Protein AF-A0A151RV60-F1 (afdb_monomer_lite)

Organism: Cajanus cajan (NCBI:txid3821)

Secondary structure (DSSP, 8-state):
-HHHHHHHHHHHHHHTT-GGGHHHHHHHHHHHHHHSPPTTTSS-HHHHHHSSPPPPHHHHSPPPPHHHHS-HHHHHHHHHHHHHHHHHHHHHHHHHHHHHHHHGGG-------TT-

pLDDT: mean 87.68, std 9.91, range [45.62, 98.06]

InterPro domains:
  IPR012337 Ribonuclease H-like superfamily [SSF53098] (1-60)
  IPR036397 Ribonuclease H superfamily [G3DSA:3.30.420.10] (1-109)
  IPR052160 Gypsy Retrotransposon Integrase-like [PTHR47266] (1-104)

Radius of gyration: 34.75 Å; chains: 1; bounding box: 88×36×76 Å

Sequence (116 aa):
EVVNRSLSTMLRAVLKGNHRSWDEYLPHIKFAYNRVVHKTTNISPFEAVYGFKPLTPMELIPLPDVNHFIHKEGASRAEFVKNLHERVRSHMQQQNKRYAKTNNKSKRDMIFEEGD

Structure (mmCIF, N/CA/C/O backbone):
data_AF-A0A151RV60-F1
#
_entry.id   AF-A0A151RV60-F1
#
loop_
_atom_site.group_PDB
_atom_site.id
_atom_site.type_symbol
_atom_site.label_atom_id
_atom_site.label_alt_id
_atom_site.label_comp_id
_atom_site.label_asym_id
_atom_site.label_entity_id
_atom_site.label_seq_id
_atom_site.pdbx_PDB_ins_code
_atom_site.Cartn_x
_atom_site.Cartn_y
_atom_site.Cartn_z
_atom_site.occupancy
_atom_site.B_iso_or_equiv
_atom_site.auth_seq_id
_atom_site.auth_comp_id
_atom_site.auth_asym_id
_atom_site.auth_atom_id
_atom_site.pdbx_PDB_model_num
ATOM 1 N N . GLU A 1 1 ? 11.278 0.248 -29.124 1.00 61.47 1 GLU A N 1
ATOM 2 C CA . GLU A 1 1 ? 12.246 1.221 -28.559 1.00 61.47 1 GLU A CA 1
ATOM 3 C C . GLU A 1 1 ? 11.848 1.851 -27.203 1.00 61.47 1 GLU A C 1
ATOM 5 O O . GLU A 1 1 ? 12.726 2.296 -26.475 1.00 61.47 1 GLU A O 1
ATOM 10 N N . VAL A 1 2 ? 10.569 1.855 -26.790 1.00 76.31 2 VAL A N 1
ATOM 11 C CA . VAL A 1 2 ? 10.122 2.510 -25.531 1.00 76.31 2 VAL A CA 1
ATOM 12 C C . VAL A 1 2 ? 10.576 1.778 -24.256 1.00 76.31 2 VAL A C 1
ATOM 14 O O . VAL A 1 2 ? 11.032 2.416 -23.312 1.00 76.31 2 VAL A O 1
ATOM 17 N N . VAL A 1 3 ? 10.516 0.441 -24.243 1.00 82.69 3 VAL A N 1
ATOM 18 C CA . VAL A 1 3 ? 10.864 -0.394 -23.075 1.00 82.69 3 VAL A CA 1
ATOM 19 C C . VAL A 1 3 ? 12.320 -0.206 -22.647 1.00 82.69 3 VAL A C 1
ATOM 21 O O . VAL A 1 3 ? 12.591 0.105 -21.489 1.00 82.69 3 VAL A O 1
ATOM 24 N N . ASN A 1 4 ? 13.256 -0.311 -23.595 1.00 87.31 4 ASN A N 1
ATOM 25 C CA . ASN A 1 4 ? 14.684 -0.140 -23.318 1.00 87.31 4 ASN A CA 1
ATOM 26 C C . ASN A 1 4 ? 14.981 1.258 -22.776 1.00 87.31 4 ASN A C 1
ATOM 28 O O . ASN A 1 4 ? 15.742 1.392 -21.824 1.00 87.31 4 ASN A O 1
ATOM 32 N N . ARG A 1 5 ? 14.321 2.296 -23.308 1.00 91.25 5 ARG A N 1
ATOM 33 C CA . ARG A 1 5 ? 14.463 3.664 -22.798 1.00 91.25 5 ARG A CA 1
ATOM 34 C C . ARG A 1 5 ? 14.011 3.773 -21.340 1.00 91.25 5 ARG A C 1
ATOM 36 O O . ARG A 1 5 ? 14.732 4.357 -20.534 1.00 91.25 5 ARG A O 1
ATOM 43 N N . SER A 1 6 ? 12.861 3.194 -20.992 1.00 90.88 6 SER A N 1
ATOM 44 C CA . SER A 1 6 ? 12.363 3.160 -19.611 1.00 90.88 6 SER A CA 1
ATOM 45 C C . SER A 1 6 ? 13.323 2.420 -18.679 1.00 90.88 6 SER A C 1
ATOM 47 O O . SER A 1 6 ? 13.692 2.964 -17.638 1.00 90.88 6 SER A O 1
ATOM 49 N N . LEU A 1 7 ? 13.777 1.225 -19.069 1.00 90.69 7 LEU A N 1
ATOM 50 C CA . LEU A 1 7 ? 14.722 0.419 -18.290 1.00 90.69 7 LEU A CA 1
ATOM 51 C C . LEU A 1 7 ? 16.049 1.151 -18.073 1.00 90.69 7 LEU A C 1
ATOM 53 O O . LEU A 1 7 ? 16.528 1.218 -16.944 1.00 90.69 7 LEU A O 1
ATOM 57 N N . SER A 1 8 ? 16.610 1.776 -19.111 1.00 90.44 8 SER A N 1
ATOM 58 C CA . SER A 1 8 ? 17.836 2.567 -18.975 1.00 90.44 8 SER A CA 1
ATOM 59 C C . SER A 1 8 ? 17.654 3.774 -18.054 1.00 90.44 8 SER A C 1
ATOM 61 O O . SER A 1 8 ? 18.574 4.127 -17.321 1.00 90.44 8 SER A O 1
ATOM 63 N N . THR A 1 9 ? 16.486 4.420 -18.070 1.00 92.81 9 THR A N 1
ATOM 64 C CA . THR A 1 9 ? 16.192 5.539 -17.165 1.00 92.81 9 THR A CA 1
ATOM 65 C C . THR A 1 9 ? 16.086 5.078 -15.713 1.00 92.81 9 THR A C 1
ATOM 67 O O . THR A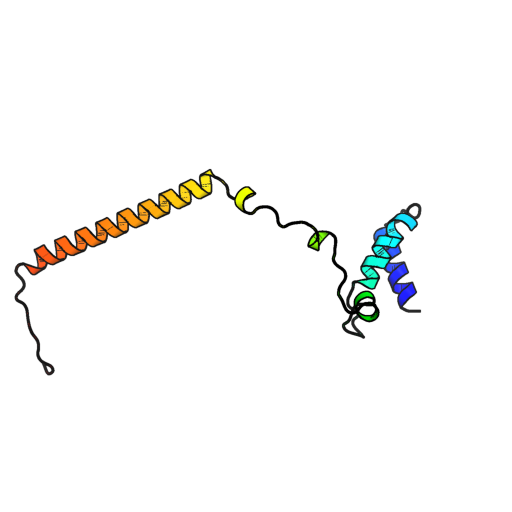 1 9 ? 16.682 5.712 -14.847 1.00 92.81 9 THR A O 1
ATOM 70 N N . MET A 1 10 ? 15.414 3.954 -15.446 1.00 93.62 10 MET A N 1
ATOM 71 C CA . MET A 1 10 ? 15.377 3.354 -14.107 1.00 93.62 10 MET A CA 1
ATOM 72 C C . MET A 1 10 ? 16.777 2.951 -13.630 1.00 93.62 10 MET A C 1
ATOM 74 O O . MET A 1 10 ? 17.152 3.268 -12.505 1.00 93.62 10 MET A O 1
ATOM 78 N N . LEU A 1 11 ? 17.580 2.335 -14.501 1.00 91.75 11 LEU A N 1
ATOM 79 C CA . LEU A 1 11 ? 18.951 1.937 -14.185 1.00 91.75 11 LEU A CA 1
ATOM 80 C C . LEU A 1 11 ? 19.829 3.139 -13.818 1.00 91.75 11 LEU A C 1
ATOM 82 O O . LEU A 1 11 ? 20.473 3.135 -12.773 1.00 91.75 11 LEU A O 1
ATOM 86 N N . ARG A 1 12 ? 19.798 4.212 -14.618 1.00 91.44 12 ARG A N 1
ATOM 87 C CA . ARG A 1 12 ? 20.523 5.456 -14.305 1.00 91.44 12 ARG A CA 1
ATOM 88 C C . ARG A 1 12 ? 20.087 6.068 -12.973 1.00 91.44 12 ARG A C 1
ATOM 90 O O . ARG A 1 12 ? 20.936 6.534 -12.217 1.00 91.44 12 ARG A O 1
ATOM 97 N N . ALA A 1 13 ? 18.785 6.055 -12.686 1.00 92.75 13 ALA A N 1
ATOM 98 C CA . ALA A 1 13 ? 18.239 6.614 -11.452 1.00 92.75 13 ALA A CA 1
ATOM 99 C C . ALA A 1 13 ? 18.709 5.851 -10.203 1.00 92.75 13 ALA A C 1
ATOM 101 O O . ALA A 1 13 ? 19.014 6.471 -9.185 1.00 92.75 13 ALA A O 1
ATOM 102 N N . VAL A 1 14 ? 18.791 4.520 -10.286 1.00 91.69 14 VAL A N 1
ATOM 103 C CA . VAL A 1 14 ? 19.197 3.670 -9.158 1.00 91.69 14 VAL A CA 1
ATOM 104 C C . VAL A 1 14 ? 20.709 3.709 -8.935 1.00 91.69 14 VAL A C 1
ATOM 106 O O . VAL A 1 14 ? 21.150 3.781 -7.791 1.00 91.69 14 VAL A O 1
ATOM 109 N N . LEU A 1 15 ? 21.507 3.736 -10.006 1.00 90.69 15 LEU A N 1
ATOM 110 C CA . LEU A 1 15 ? 22.967 3.683 -9.888 1.00 90.69 15 LEU A CA 1
ATOM 111 C C . LEU A 1 15 ? 23.596 4.965 -9.337 1.00 90.69 15 LEU A C 1
ATOM 113 O O . LEU A 1 15 ? 24.686 4.900 -8.775 1.00 90.69 15 LEU A O 1
ATOM 117 N N . LYS A 1 16 ? 22.953 6.131 -9.504 1.00 86.81 16 LYS A N 1
ATOM 118 C CA . LYS A 1 16 ? 23.446 7.438 -9.012 1.00 86.81 16 LYS A CA 1
ATOM 119 C C . LYS A 1 16 ? 24.941 7.698 -9.306 1.00 86.81 16 LYS A C 1
ATOM 121 O O . LYS A 1 16 ? 25.638 8.316 -8.510 1.00 86.81 16 LYS A O 1
ATOM 126 N N . GLY A 1 17 ? 25.445 7.211 -10.443 1.00 80.31 17 GLY A N 1
ATOM 127 C CA . GLY A 1 17 ? 26.848 7.350 -10.859 1.00 80.31 17 GLY A CA 1
ATOM 128 C C . GLY A 1 17 ? 27.778 6.186 -10.483 1.00 80.31 17 GLY A C 1
ATOM 129 O O . GLY A 1 17 ? 28.868 6.090 -11.048 1.00 80.31 17 GLY A O 1
ATOM 130 N N . ASN A 1 18 ? 27.362 5.256 -9.617 1.00 83.06 18 ASN A N 1
ATOM 131 C CA . ASN A 1 18 ? 28.102 4.023 -9.352 1.00 83.06 18 ASN A CA 1
ATOM 132 C C . ASN A 1 18 ? 27.703 2.926 -10.348 1.00 83.06 18 ASN A C 1
ATOM 134 O O . ASN A 1 18 ? 26.727 2.209 -10.160 1.00 83.06 18 ASN A O 1
ATOM 138 N N . HIS A 1 19 ? 28.488 2.784 -11.411 1.00 82.88 19 HIS A N 1
ATOM 139 C CA . HIS A 1 19 ? 28.214 1.828 -12.483 1.00 82.88 19 HIS A CA 1
ATOM 140 C C . HIS A 1 19 ? 28.718 0.408 -12.189 1.00 82.88 19 HIS A C 1
ATOM 142 O O . HIS A 1 19 ? 28.528 -0.470 -13.021 1.00 82.88 19 HIS A O 1
ATOM 148 N N . ARG A 1 20 ? 29.379 0.162 -11.047 1.00 87.75 20 ARG A N 1
ATOM 149 C CA . ARG A 1 20 ? 30.005 -1.140 -10.752 1.00 87.75 20 ARG A CA 1
ATOM 150 C C . ARG A 1 20 ? 29.031 -2.208 -10.256 1.00 87.75 20 ARG A C 1
ATOM 152 O O . ARG A 1 20 ? 29.372 -3.374 -10.360 1.00 87.75 20 ARG A O 1
ATOM 159 N N . SER A 1 21 ? 27.858 -1.817 -9.762 1.00 87.94 21 SER A N 1
ATOM 160 C CA . SER A 1 21 ? 26.843 -2.718 -9.191 1.00 87.94 21 SER A CA 1
ATOM 161 C C . SER A 1 21 ? 25.546 -2.753 -10.007 1.00 87.94 21 SER A C 1
ATOM 163 O O . SER A 1 21 ? 24.460 -2.992 -9.485 1.00 87.94 21 SER A O 1
ATOM 165 N N . TRP A 1 22 ? 25.622 -2.459 -11.308 1.00 90.81 22 TRP A N 1
ATOM 166 C CA . TRP A 1 22 ? 24.447 -2.411 -12.188 1.00 90.81 22 TRP A CA 1
ATOM 167 C C . TRP A 1 22 ? 23.677 -3.737 -12.239 1.00 90.81 22 TRP A C 1
ATOM 169 O O . TRP A 1 22 ? 22.449 -3.734 -12.335 1.00 90.81 22 TRP A O 1
ATOM 179 N N . ASP A 1 23 ? 24.394 -4.848 -12.138 1.00 91.94 23 ASP A N 1
ATOM 180 C CA . ASP A 1 23 ? 23.895 -6.215 -12.109 1.00 91.94 23 ASP A CA 1
ATOM 181 C C . ASP A 1 23 ? 23.132 -6.529 -10.815 1.00 91.94 23 ASP A C 1
ATOM 183 O O . ASP A 1 23 ? 22.070 -7.149 -10.875 1.00 91.94 23 ASP A O 1
ATOM 187 N N . GLU A 1 24 ? 23.574 -6.006 -9.668 1.00 91.88 24 GLU A N 1
ATOM 188 C CA . GLU A 1 24 ? 22.864 -6.139 -8.384 1.00 91.88 24 GLU A CA 1
ATOM 189 C C . GLU A 1 24 ? 21.472 -5.476 -8.424 1.00 91.88 24 GLU A C 1
ATOM 191 O O . GLU A 1 24 ? 20.504 -5.947 -7.816 1.00 91.88 24 GLU A O 1
ATOM 196 N N . TYR A 1 25 ? 21.331 -4.389 -9.187 1.00 91.50 25 TYR A N 1
ATOM 197 C CA . TYR A 1 25 ? 20.070 -3.653 -9.312 1.00 91.50 25 TYR A CA 1
ATOM 198 C C . TYR A 1 25 ? 19.160 -4.157 -10.438 1.00 91.50 25 TYR A C 1
ATOM 200 O O . TYR A 1 25 ? 17.970 -3.822 -10.450 1.00 91.50 25 TYR A O 1
ATOM 208 N N . LEU A 1 26 ? 19.656 -4.991 -11.358 1.00 91.81 26 LEU A N 1
ATOM 209 C CA . LEU A 1 26 ? 18.851 -5.522 -12.462 1.00 91.81 26 LEU A CA 1
ATOM 210 C C . LEU A 1 26 ? 17.575 -6.253 -12.004 1.00 91.81 26 LEU A C 1
ATOM 212 O O . LEU A 1 26 ? 16.511 -5.956 -12.560 1.00 91.81 26 LEU A O 1
ATOM 216 N N . PRO A 1 27 ? 17.611 -7.169 -11.011 1.00 93.19 27 PRO A N 1
ATOM 217 C CA . PRO A 1 27 ? 16.404 -7.846 -10.538 1.00 93.19 27 PRO A CA 1
ATOM 218 C C . PRO A 1 27 ? 15.356 -6.864 -10.006 1.00 93.19 27 PRO A C 1
ATOM 220 O O . PRO A 1 27 ? 14.170 -6.998 -10.308 1.00 93.19 27 PRO A O 1
ATOM 223 N N . HIS A 1 28 ? 15.804 -5.833 -9.285 1.00 91.56 28 HIS A N 1
ATOM 224 C CA . HIS A 1 28 ? 14.954 -4.791 -8.713 1.00 91.56 28 HIS A CA 1
ATOM 225 C C . HIS A 1 28 ? 14.256 -3.973 -9.804 1.00 91.56 28 HIS A C 1
ATOM 227 O O . HIS A 1 28 ? 13.045 -3.759 -9.749 1.00 91.56 28 HIS A O 1
ATOM 233 N N . ILE A 1 29 ? 15.000 -3.567 -10.835 1.00 93.81 29 ILE A N 1
ATOM 234 C CA . ILE A 1 29 ? 14.465 -2.800 -11.966 1.00 93.81 29 ILE A CA 1
ATOM 235 C C . ILE A 1 29 ? 13.494 -3.650 -12.786 1.00 93.81 29 ILE A C 1
ATOM 237 O O . ILE A 1 29 ? 12.414 -3.176 -13.137 1.00 93.81 29 ILE A O 1
ATOM 241 N N . LYS A 1 30 ? 13.840 -4.914 -13.060 1.00 92.94 30 LYS A N 1
ATOM 242 C CA . LYS A 1 30 ? 12.957 -5.857 -13.760 1.00 92.94 30 LYS A CA 1
ATOM 243 C C . LYS A 1 30 ? 11.641 -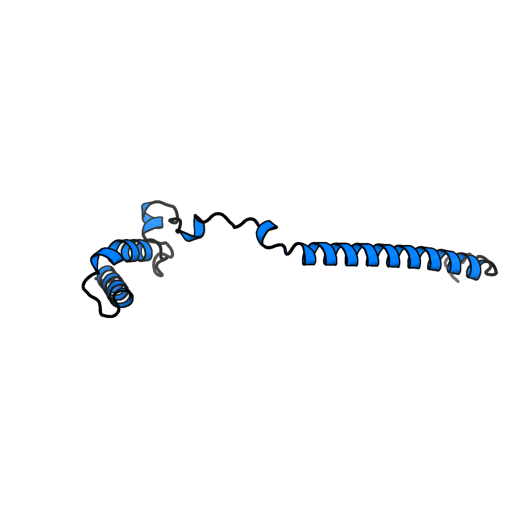6.034 -13.005 1.00 92.94 30 LYS A C 1
ATOM 245 O O . LYS A 1 30 ? 10.577 -5.979 -13.618 1.00 92.94 30 LYS A O 1
ATOM 250 N N . PHE A 1 31 ? 11.709 -6.228 -11.689 1.00 93.50 31 PHE A N 1
ATOM 251 C CA . PHE A 1 31 ? 10.524 -6.363 -10.848 1.00 93.50 31 PHE A CA 1
ATOM 252 C C . PHE A 1 31 ? 9.671 -5.090 -10.865 1.00 93.50 31 PHE A C 1
ATOM 254 O O . PHE A 1 31 ? 8.474 -5.163 -11.136 1.00 93.50 31 PHE A O 1
ATOM 261 N N . ALA A 1 32 ? 10.287 -3.924 -10.649 1.00 93.50 32 ALA A N 1
ATOM 262 C CA . ALA A 1 32 ? 9.592 -2.640 -10.665 1.00 93.50 32 ALA A CA 1
ATOM 2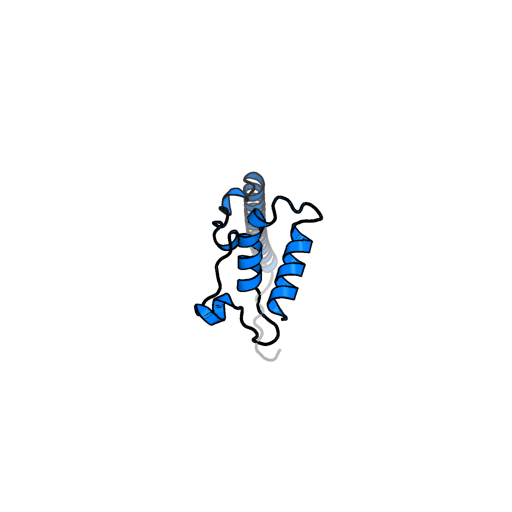63 C C . ALA A 1 32 ? 8.893 -2.390 -12.009 1.00 93.50 32 ALA A C 1
ATOM 265 O O . ALA A 1 32 ? 7.709 -2.061 -12.033 1.00 93.50 32 ALA A O 1
ATOM 266 N N . TYR A 1 33 ? 9.592 -2.615 -13.125 1.00 94.12 33 TYR A N 1
ATOM 267 C CA . TYR A 1 33 ? 9.022 -2.452 -14.458 1.00 94.12 33 TYR A CA 1
ATOM 268 C C . TYR A 1 33 ? 7.839 -3.393 -14.703 1.00 94.12 33 TYR A C 1
ATOM 270 O O . TYR A 1 33 ? 6.778 -2.952 -15.131 1.00 94.12 33 TYR A O 1
ATOM 278 N N . ASN A 1 34 ? 7.995 -4.680 -14.385 1.00 94.38 34 ASN A N 1
ATOM 279 C CA . ASN A 1 34 ? 6.952 -5.671 -14.631 1.00 94.38 34 ASN A CA 1
ATOM 280 C C . ASN A 1 34 ? 5.718 -5.480 -13.735 1.00 94.38 34 ASN A C 1
ATOM 282 O O . ASN A 1 34 ? 4.631 -5.899 -14.120 1.00 94.38 34 ASN A O 1
ATOM 286 N N . ARG A 1 35 ? 5.862 -4.852 -12.562 1.00 93.75 35 ARG A N 1
ATOM 287 C CA . ARG A 1 35 ? 4.758 -4.623 -11.618 1.00 93.75 35 ARG A CA 1
ATOM 288 C C . ARG A 1 35 ? 3.956 -3.349 -11.895 1.00 93.75 35 ARG A C 1
ATOM 290 O O . ARG A 1 35 ? 2.782 -3.286 -11.536 1.00 93.75 35 ARG A O 1
ATOM 297 N N . VAL A 1 36 ? 4.563 -2.312 -12.466 1.00 93.12 36 VAL A N 1
ATOM 298 C CA . VAL A 1 36 ? 3.895 -1.012 -12.637 1.00 93.12 36 VAL A CA 1
ATOM 299 C C . VAL A 1 36 ? 2.818 -1.085 -13.721 1.00 93.12 36 VAL A C 1
ATOM 301 O O . VAL A 1 36 ? 3.030 -1.619 -14.806 1.00 93.12 36 VAL A O 1
ATOM 304 N N . VAL A 1 37 ? 1.652 -0.505 -13.432 1.00 94.00 37 VAL A N 1
ATOM 305 C CA . VAL A 1 37 ? 0.558 -0.366 -14.398 1.00 94.00 37 VAL A CA 1
ATOM 306 C C . VAL A 1 37 ? 0.960 0.617 -15.496 1.00 94.00 37 VAL A C 1
ATOM 308 O O . VAL A 1 37 ? 1.331 1.761 -15.224 1.00 94.00 37 VAL A O 1
ATOM 311 N N . HIS A 1 38 ? 0.881 0.183 -16.751 1.00 93.44 38 HIS A N 1
ATOM 312 C CA . HIS A 1 38 ? 1.189 1.036 -17.894 1.00 93.44 38 HIS A CA 1
ATOM 313 C C . HIS A 1 38 ? -0.039 1.838 -18.330 1.00 93.44 38 HIS A C 1
ATOM 315 O O . HIS A 1 38 ? -1.134 1.298 -18.442 1.00 93.44 38 HIS A O 1
ATOM 321 N N . LYS A 1 39 ? 0.152 3.124 -18.655 1.00 91.44 39 LYS A N 1
ATOM 322 C CA . LYS A 1 39 ? -0.945 4.039 -19.032 1.00 91.44 39 LYS A CA 1
ATOM 323 C C . LYS A 1 39 ? -1.766 3.563 -20.235 1.00 91.44 39 LYS A C 1
ATOM 325 O O . LYS A 1 39 ? -2.963 3.796 -20.273 1.00 91.44 39 LYS A O 1
ATOM 330 N N . THR A 1 40 ? -1.126 2.921 -21.212 1.00 91.00 40 THR A N 1
ATOM 331 C CA . THR A 1 40 ? -1.781 2.488 -22.457 1.00 91.00 40 THR A CA 1
ATOM 332 C C . THR A 1 40 ? -2.710 1.297 -22.249 1.00 91.00 40 THR A C 1
ATOM 334 O O . THR A 1 40 ? -3.783 1.251 -22.835 1.00 91.00 40 THR A O 1
ATOM 337 N N . THR A 1 41 ? -2.294 0.324 -21.438 1.00 91.69 41 THR A N 1
ATOM 338 C CA . THR A 1 41 ? -3.031 -0.932 -21.221 1.00 91.69 41 THR A CA 1
ATOM 339 C C . THR A 1 41 ? -3.860 -0.912 -19.944 1.00 91.69 41 THR A C 1
ATOM 341 O O . THR A 1 41 ? -4.701 -1.781 -19.762 1.00 91.69 41 THR A O 1
ATOM 344 N N . ASN A 1 42 ? -3.595 0.036 -19.040 1.00 94.94 42 ASN A N 1
ATOM 345 C CA . ASN A 1 42 ? -4.117 0.082 -17.673 1.00 94.94 42 ASN A CA 1
ATOM 346 C C . ASN A 1 42 ? -3.895 -1.222 -16.873 1.00 94.94 42 ASN A C 1
ATOM 348 O O . ASN A 1 42 ? -4.562 -1.474 -15.874 1.00 94.94 42 ASN A O 1
ATOM 352 N N . ILE A 1 43 ? -2.925 -2.037 -17.304 1.00 94.38 43 ILE A N 1
ATOM 353 C CA . ILE A 1 43 ? -2.547 -3.331 -16.722 1.00 94.38 43 ILE A CA 1
ATOM 354 C C . ILE A 1 43 ? -1.014 -3.389 -16.647 1.00 94.38 43 ILE A C 1
ATOM 356 O O . ILE A 1 43 ? -0.326 -2.813 -17.498 1.00 94.38 43 ILE A O 1
ATOM 360 N N . SER A 1 44 ? -0.465 -4.050 -15.624 1.00 95.56 44 SER A N 1
ATOM 361 C CA . SER A 1 44 ? 0.988 -4.258 -15.514 1.00 95.56 44 SER A CA 1
ATOM 362 C C . SER A 1 44 ? 1.484 -5.375 -16.447 1.00 95.56 44 SER A C 1
ATOM 364 O O . SER A 1 44 ? 0.746 -6.332 -16.682 1.00 95.56 44 SER A O 1
ATOM 366 N N . PRO A 1 45 ? 2.725 -5.323 -16.970 1.00 95.19 45 PRO A N 1
ATOM 367 C CA . PRO A 1 45 ? 3.259 -6.406 -17.801 1.00 95.19 45 PRO A CA 1
ATOM 368 C C . PRO A 1 45 ? 3.203 -7.788 -17.134 1.00 95.19 45 PRO A C 1
ATOM 370 O O . PRO A 1 45 ? 2.924 -8.777 -17.802 1.00 95.19 45 PRO A O 1
ATOM 373 N N . PHE A 1 46 ? 3.435 -7.868 -15.820 1.00 96.50 46 PHE A N 1
ATOM 374 C CA . PHE A 1 46 ? 3.328 -9.118 -15.066 1.00 96.50 46 PHE A CA 1
ATOM 375 C C . PHE A 1 46 ? 1.889 -9.640 -15.052 1.00 96.50 46 PHE A C 1
ATOM 377 O O . PHE A 1 46 ? 1.648 -10.800 -15.366 1.00 96.50 46 PHE A O 1
ATOM 384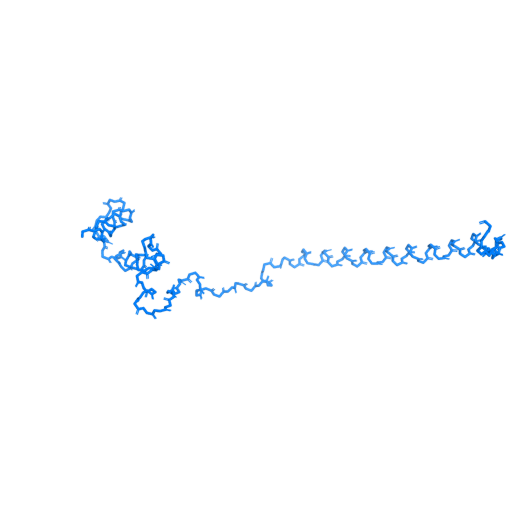 N N . GLU A 1 47 ? 0.929 -8.777 -14.727 1.00 96.56 47 GLU A N 1
ATOM 385 C CA . GLU A 1 47 ? -0.492 -9.132 -14.681 1.00 96.56 47 GLU A CA 1
ATOM 386 C C . GLU A 1 47 ? -1.026 -9.527 -16.060 1.00 96.56 47 GLU A C 1
ATOM 388 O O . GLU A 1 47 ? -1.805 -10.466 -16.163 1.00 96.56 47 GLU A O 1
ATOM 393 N N . ALA A 1 48 ? -0.547 -8.891 -17.129 1.00 95.88 48 ALA A N 1
ATOM 394 C CA . ALA A 1 48 ? -0.907 -9.263 -18.493 1.00 95.88 48 ALA A CA 1
ATOM 395 C C . ALA A 1 48 ? -0.442 -10.682 -18.874 1.00 95.88 48 ALA A C 1
ATOM 397 O O . ALA A 1 48 ? -1.103 -11.344 -19.668 1.00 95.88 48 ALA A O 1
ATOM 398 N N . VAL A 1 49 ? 0.686 -11.148 -18.325 1.00 96.81 49 VAL A N 1
ATOM 399 C CA . VAL A 1 49 ? 1.242 -12.482 -18.612 1.00 96.81 49 VAL A CA 1
ATOM 400 C C . VAL A 1 49 ? 0.660 -13.552 -17.689 1.00 96.81 49 VAL A C 1
ATOM 402 O O . VAL A 1 49 ? 0.363 -14.653 -18.143 1.00 96.81 49 VAL A O 1
ATOM 405 N N . TYR A 1 50 ? 0.511 -13.247 -16.400 1.00 96.62 50 TYR A N 1
ATOM 406 C CA . TYR A 1 50 ? 0.182 -14.242 -15.375 1.00 96.62 50 TYR A CA 1
ATOM 407 C C . TYR A 1 50 ? -1.249 -14.142 -14.836 1.00 96.62 50 TYR A C 1
ATOM 409 O O . TYR A 1 50 ? -1.692 -15.035 -14.123 1.00 96.62 50 TYR A O 1
ATOM 417 N N . GLY A 1 51 ? -1.982 -13.074 -15.154 1.00 96.31 51 GLY A N 1
ATOM 418 C CA . GLY A 1 51 ? -3.370 -12.877 -14.728 1.00 96.31 51 GLY A CA 1
ATOM 419 C C . GLY A 1 51 ? -3.552 -12.419 -13.277 1.00 96.31 51 GLY A C 1
ATOM 420 O O . GLY A 1 51 ? -4.684 -12.325 -12.813 1.00 96.31 51 GLY A O 1
ATOM 421 N N . PHE A 1 52 ? -2.474 -12.125 -12.543 1.00 94.00 52 PHE A N 1
ATOM 422 C CA . PHE A 1 52 ? -2.537 -11.605 -11.173 1.00 94.00 52 PHE A CA 1
ATOM 423 C C . PHE A 1 52 ? -1.427 -10.585 -10.900 1.00 94.00 52 PHE A C 1
ATOM 425 O O . PHE A 1 52 ? -0.421 -10.524 -11.609 1.00 94.00 52 PHE A O 1
ATOM 432 N N . LYS A 1 53 ? -1.597 -9.777 -9.849 1.00 92.06 53 LYS A N 1
ATOM 433 C CA . LYS A 1 53 ? -0.603 -8.779 -9.433 1.00 92.06 53 LYS A CA 1
ATOM 434 C C . LYS A 1 53 ? 0.487 -9.426 -8.575 1.00 92.06 53 LYS A C 1
ATOM 436 O O . LYS A 1 53 ? 0.154 -10.143 -7.632 1.00 92.06 53 LYS A O 1
ATOM 441 N N . PRO A 1 54 ? 1.777 -9.167 -8.847 1.00 90.56 54 PRO A N 1
ATOM 442 C CA . PRO A 1 54 ? 2.848 -9.733 -8.041 1.00 90.56 54 PRO A CA 1
ATOM 443 C C . PRO A 1 54 ? 2.862 -9.093 -6.646 1.00 90.56 54 PRO A C 1
ATOM 445 O O . PRO A 1 54 ? 2.835 -7.859 -6.524 1.00 90.56 54 PRO A O 1
ATOM 448 N N . LEU A 1 55 ? 2.947 -9.939 -5.614 1.00 90.81 55 LEU A N 1
ATOM 449 C CA . LEU A 1 55 ? 3.116 -9.508 -4.227 1.00 90.81 55 LEU A CA 1
ATOM 450 C C . LEU A 1 55 ? 4.485 -8.848 -4.038 1.00 90.81 55 LEU A C 1
ATOM 452 O O . LEU A 1 55 ? 5.502 -9.280 -4.584 1.00 90.81 55 LEU A O 1
ATOM 456 N N . THR A 1 56 ? 4.504 -7.785 -3.253 1.00 90.88 56 THR A N 1
ATOM 457 C CA . THR A 1 56 ? 5.706 -7.071 -2.828 1.00 90.88 56 THR A CA 1
ATOM 458 C C . THR A 1 56 ? 6.189 -7.590 -1.487 1.00 90.88 56 THR A C 1
ATOM 460 O O . THR A 1 56 ? 5.385 -8.082 -0.697 1.00 90.88 56 THR A O 1
ATOM 463 N N . PRO A 1 57 ? 7.479 -7.397 -1.160 1.00 86.94 57 PRO A N 1
ATOM 464 C CA . PRO A 1 57 ? 7.978 -7.681 0.180 1.00 86.94 57 PRO A CA 1
ATOM 465 C C . PRO A 1 57 ? 7.124 -7.035 1.277 1.00 86.94 57 PRO A C 1
ATOM 467 O O . PRO A 1 57 ? 6.856 -7.678 2.278 1.00 86.94 57 PRO A O 1
ATOM 470 N N . MET A 1 58 ? 6.624 -5.811 1.063 1.00 86.12 58 MET A N 1
ATOM 471 C CA . MET A 1 58 ? 5.763 -5.114 2.025 1.00 86.12 58 MET A CA 1
ATOM 472 C C . MET A 1 58 ? 4.425 -5.827 2.266 1.00 86.12 58 MET A C 1
ATOM 474 O O . MET A 1 58 ? 3.945 -5.842 3.392 1.00 86.12 58 MET A O 1
ATOM 478 N N . GLU A 1 59 ? 3.849 -6.449 1.236 1.00 88.69 59 GLU A N 1
ATOM 479 C CA . GLU A 1 59 ? 2.609 -7.236 1.337 1.00 88.69 59 GLU A CA 1
ATOM 480 C C . GLU A 1 59 ? 2.834 -8.610 1.992 1.00 88.69 59 GLU A C 1
ATOM 482 O O . GLU A 1 59 ? 1.882 -9.226 2.460 1.00 88.69 59 GLU A O 1
ATOM 487 N N . LEU A 1 60 ? 4.082 -9.089 2.036 1.00 88.44 60 LEU A N 1
ATOM 488 C CA . LEU A 1 60 ? 4.461 -10.347 2.687 1.00 88.44 60 LEU A CA 1
ATOM 489 C C . LEU A 1 60 ? 4.831 -10.170 4.166 1.00 88.44 60 LEU A C 1
ATOM 491 O O . LEU A 1 60 ? 4.934 -11.162 4.887 1.00 88.44 60 LEU A O 1
ATOM 495 N N . ILE A 1 61 ? 5.055 -8.933 4.625 1.00 87.62 61 ILE A N 1
ATOM 496 C CA . ILE A 1 61 ? 5.363 -8.662 6.031 1.00 87.62 61 ILE A CA 1
ATOM 497 C C . ILE A 1 61 ? 4.085 -8.894 6.851 1.00 87.62 61 ILE A C 1
ATOM 499 O O . ILE A 1 61 ? 3.068 -8.250 6.576 1.00 87.62 61 ILE A O 1
ATOM 503 N N . PRO A 1 62 ? 4.106 -9.783 7.863 1.00 82.88 62 PRO A N 1
ATOM 504 C CA . PRO A 1 62 ? 2.959 -9.963 8.739 1.00 82.88 62 PRO A CA 1
ATOM 505 C C . PRO A 1 62 ? 2.650 -8.643 9.444 1.00 82.88 62 PRO A C 1
ATOM 507 O O . PRO A 1 62 ? 3.561 -7.946 9.901 1.00 82.88 62 PRO A O 1
ATOM 510 N N . LEU A 1 63 ? 1.362 -8.304 9.541 1.00 80.38 63 LEU A N 1
ATOM 511 C CA . LEU A 1 63 ? 0.947 -7.145 10.320 1.00 80.38 63 LEU A CA 1
ATOM 512 C C . LEU A 1 63 ? 1.472 -7.308 11.750 1.00 80.38 63 LEU A C 1
ATOM 514 O O . LEU A 1 63 ? 1.328 -8.387 12.333 1.00 80.38 63 LEU A O 1
ATOM 518 N N . PRO A 1 64 ? 2.108 -6.271 12.309 1.00 78.62 64 PRO A N 1
ATOM 519 C CA . PRO A 1 64 ? 2.653 -6.378 13.644 1.00 78.62 64 PRO A CA 1
ATOM 520 C C . PRO A 1 64 ? 1.496 -6.519 14.641 1.00 78.62 64 PRO A C 1
ATOM 522 O O . PRO A 1 64 ? 0.432 -5.923 14.453 1.00 78.62 64 PRO A O 1
ATOM 525 N N . ASP A 1 65 ? 1.689 -7.338 15.679 1.00 81.94 65 ASP A N 1
ATOM 526 C CA . ASP A 1 65 ? 0.660 -7.572 16.693 1.00 81.94 65 ASP A CA 1
ATOM 527 C C . ASP A 1 65 ? 0.232 -6.232 17.297 1.00 81.94 65 ASP A C 1
ATOM 529 O O . ASP A 1 65 ? 1.029 -5.517 17.909 1.00 81.94 65 ASP A O 1
ATOM 533 N N . VAL A 1 66 ? -1.040 -5.886 17.105 1.00 77.81 66 VAL A N 1
ATOM 534 C CA . VAL A 1 66 ? -1.614 -4.612 17.544 1.00 77.81 66 VAL A CA 1
ATOM 535 C C . VAL A 1 66 ? -1.448 -4.440 19.055 1.00 77.81 66 VAL A C 1
ATOM 537 O O . VAL A 1 66 ? -1.240 -3.322 19.524 1.00 77.81 66 VAL A O 1
ATOM 540 N N . ASN A 1 67 ? -1.442 -5.546 19.810 1.00 75.50 67 ASN A N 1
ATOM 541 C CA . AS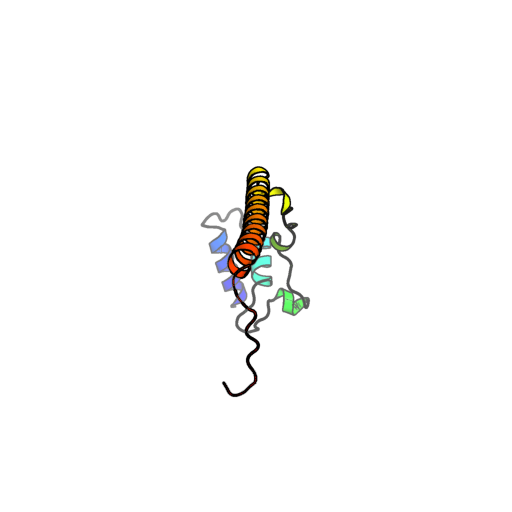N A 1 67 ? -1.229 -5.540 21.256 1.00 75.50 67 ASN A CA 1
ATOM 542 C C . ASN A 1 67 ? 0.171 -5.056 21.653 1.00 75.50 67 ASN A C 1
ATOM 544 O O . ASN A 1 67 ? 0.341 -4.535 22.753 1.00 75.50 67 ASN A O 1
ATOM 548 N N . HIS A 1 68 ? 1.164 -5.175 20.766 1.00 72.88 68 HIS A N 1
ATOM 549 C CA . HIS A 1 68 ? 2.518 -4.682 21.009 1.00 72.88 68 HIS A CA 1
ATOM 550 C C . HIS A 1 68 ? 2.588 -3.147 21.017 1.00 72.88 68 HIS A C 1
ATOM 552 O O . HIS A 1 68 ? 3.425 -2.572 21.708 1.00 72.88 68 HIS A O 1
ATOM 558 N N . PHE A 1 69 ? 1.692 -2.470 20.291 1.00 76.25 69 PHE A N 1
ATOM 559 C CA . PHE A 1 69 ? 1.643 -1.002 20.239 1.00 76.25 69 PHE A CA 1
ATOM 560 C C . PHE A 1 69 ? 0.727 -0.384 21.295 1.00 76.25 69 PHE A C 1
ATOM 562 O O . PHE A 1 69 ? 0.736 0.834 21.479 1.00 76.25 69 PHE A O 1
ATOM 569 N N . ILE A 1 70 ? -0.069 -1.192 22.002 1.00 81.69 70 ILE A N 1
ATOM 570 C CA . ILE A 1 70 ? -0.912 -0.688 23.084 1.00 81.69 70 ILE A CA 1
ATOM 571 C C . ILE A 1 70 ? -0.027 -0.409 24.300 1.00 81.69 70 ILE A C 1
ATOM 573 O O . ILE A 1 70 ? 0.466 -1.316 24.972 1.00 81.69 70 ILE A O 1
ATOM 577 N N . HIS A 1 71 ? 0.139 0.873 24.628 1.00 85.94 71 HIS A N 1
ATOM 578 C CA . HIS A 1 71 ? 0.818 1.269 25.855 1.00 85.94 71 HIS A CA 1
ATOM 579 C C . HIS A 1 71 ? -0.008 0.817 27.067 1.00 85.94 71 HIS A C 1
ATOM 581 O O . HIS A 1 71 ? -1.102 1.338 27.302 1.00 85.94 71 HIS A O 1
ATOM 587 N N . LYS A 1 72 ? 0.515 -0.131 27.856 1.00 85.62 72 LYS A N 1
ATOM 588 C CA . LYS A 1 72 ? -0.206 -0.746 28.989 1.00 85.62 72 LYS A CA 1
ATOM 589 C C . LYS A 1 72 ? -0.782 0.288 29.959 1.00 85.62 72 LYS A C 1
ATOM 591 O O . LYS A 1 72 ? -1.938 0.185 30.361 1.00 85.62 72 LYS A O 1
ATOM 596 N N . GLU A 1 73 ? -0.008 1.320 30.290 1.00 88.69 73 GLU A N 1
ATOM 597 C CA . GLU A 1 73 ? -0.473 2.391 31.179 1.00 88.69 73 GLU A CA 1
ATOM 598 C C . GLU A 1 73 ? -1.562 3.255 30.526 1.00 88.69 73 GLU A C 1
ATOM 600 O O . GLU A 1 73 ? -2.497 3.688 31.194 1.00 88.69 73 GLU A O 1
ATOM 605 N N . GLY A 1 74 ? -1.477 3.474 29.209 1.00 89.50 74 GLY A N 1
ATOM 606 C CA . GLY A 1 74 ? -2.480 4.239 28.468 1.00 89.50 74 GLY A CA 1
ATOM 607 C C . GLY A 1 74 ? -3.822 3.513 28.442 1.00 89.50 74 GLY A C 1
ATOM 608 O O . GLY A 1 74 ? -4.855 4.115 28.730 1.00 89.50 74 GLY A O 1
ATOM 609 N N . ALA A 1 75 ? -3.793 2.202 28.187 1.00 90.94 75 ALA A N 1
ATOM 610 C CA . ALA A 1 75 ? -4.974 1.347 28.245 1.00 90.94 75 ALA A CA 1
ATOM 611 C C . ALA A 1 75 ? -5.593 1.330 29.651 1.00 90.94 75 ALA A C 1
ATOM 613 O O . ALA A 1 75 ? -6.790 1.567 29.796 1.00 90.94 75 ALA A O 1
ATOM 614 N N . SER A 1 76 ? -4.768 1.151 30.687 1.00 92.69 76 SER A N 1
ATOM 615 C CA . SER A 1 76 ? -5.221 1.156 32.082 1.00 92.69 76 SER A CA 1
ATOM 616 C C . SER A 1 76 ? -5.862 2.490 32.491 1.00 92.69 76 SER A C 1
ATOM 618 O O . SER A 1 76 ? -6.931 2.508 33.103 1.00 92.69 76 SER A O 1
ATOM 620 N N . ARG A 1 77 ? -5.268 3.628 32.105 1.00 94.88 77 ARG A N 1
ATOM 621 C CA . ARG A 1 77 ? -5.850 4.956 32.364 1.00 94.88 77 ARG A CA 1
ATOM 622 C C . ARG A 1 77 ? -7.163 5.166 31.615 1.00 94.88 77 ARG A C 1
ATOM 624 O O . ARG A 1 77 ? -8.104 5.699 32.199 1.00 94.88 77 ARG A O 1
ATOM 631 N N . ALA A 1 78 ? -7.247 4.750 30.351 1.00 95.62 78 ALA A N 1
ATOM 632 C CA . ALA A 1 78 ? -8.480 4.850 29.571 1.00 95.62 78 ALA A CA 1
ATOM 633 C C . ALA A 1 78 ? -9.616 4.036 30.211 1.00 95.62 78 ALA A C 1
ATOM 635 O O . ALA A 1 78 ? -10.740 4.527 30.340 1.00 95.62 78 ALA A O 1
ATOM 636 N N . GLU A 1 79 ? -9.311 2.827 30.682 1.00 96.25 79 GLU A N 1
ATOM 637 C CA . GLU A 1 79 ? -10.255 1.976 31.402 1.00 96.25 79 GLU A CA 1
ATOM 638 C C . GLU A 1 79 ? -10.689 2.599 32.737 1.00 96.25 79 GLU A C 1
ATOM 640 O O . GLU A 1 79 ? -11.882 2.656 33.041 1.00 96.25 79 GLU A O 1
ATOM 645 N N . PHE A 1 80 ? -9.748 3.156 33.504 1.00 97.00 80 PHE A N 1
ATOM 646 C CA . PHE A 1 80 ? -10.058 3.875 34.738 1.00 97.00 80 PHE A CA 1
ATOM 647 C C . PHE A 1 80 ? -11.012 5.054 34.498 1.00 97.00 80 PHE A C 1
ATOM 649 O O . PHE A 1 80 ? -12.020 5.188 35.195 1.00 97.00 80 PHE A O 1
ATOM 656 N N . VAL A 1 81 ? -10.726 5.889 33.494 1.00 97.62 81 VAL A N 1
ATOM 657 C CA . VAL A 1 81 ? -11.566 7.041 33.136 1.00 97.62 81 VAL A CA 1
ATOM 658 C C . VAL A 1 81 ? -12.963 6.581 32.720 1.00 97.62 81 VAL A C 1
ATOM 660 O O . VAL A 1 81 ? -13.954 7.136 33.195 1.00 97.62 81 VAL A O 1
ATOM 663 N N . LYS A 1 82 ? -13.069 5.521 31.910 1.00 97.94 82 LYS A N 1
ATOM 664 C CA . LYS A 1 82 ? -14.358 4.928 31.526 1.00 97.94 82 LYS A CA 1
ATOM 665 C C . LYS A 1 82 ? -15.175 4.501 32.752 1.00 97.94 82 LYS A C 1
ATOM 667 O O . LYS A 1 82 ? -16.326 4.916 32.895 1.00 97.94 82 LYS A O 1
ATOM 672 N N . ASN A 1 83 ? -14.562 3.759 33.674 1.00 97.75 83 ASN A N 1
ATOM 673 C CA . ASN A 1 83 ? -15.211 3.310 34.909 1.00 97.75 83 ASN A CA 1
ATOM 674 C C . ASN A 1 83 ? -15.635 4.487 35.804 1.00 97.75 83 ASN A C 1
ATOM 676 O O . ASN A 1 83 ? -16.707 4.466 36.416 1.00 97.75 83 ASN A O 1
ATOM 680 N N . LEU A 1 84 ? -14.822 5.545 35.869 1.00 98.06 84 LEU A N 1
ATOM 681 C CA . LEU A 1 84 ? -15.165 6.767 36.593 1.00 98.06 84 LEU A CA 1
ATOM 682 C C . LEU A 1 84 ? -16.410 7.439 35.994 1.00 98.06 84 LEU A C 1
ATOM 684 O O . LEU A 1 84 ? -17.335 7.779 36.735 1.00 98.06 84 LEU A O 1
ATOM 688 N N . HIS A 1 85 ? -16.478 7.576 34.667 1.00 98.06 85 HIS A N 1
ATOM 689 C CA . HIS A 1 85 ? -17.646 8.142 33.988 1.00 98.06 85 HIS A CA 1
ATOM 690 C C . HIS A 1 85 ? -18.920 7.325 34.228 1.00 98.06 85 HIS A C 1
ATOM 692 O O . HIS A 1 85 ? -19.981 7.904 34.473 1.00 98.06 85 HIS A O 1
ATOM 698 N N . GLU A 1 86 ? -18.835 5.995 34.209 1.00 98.06 86 GLU A N 1
ATOM 699 C CA . GLU A 1 86 ? -19.976 5.116 34.492 1.00 98.06 86 GLU A CA 1
ATOM 700 C C . GLU A 1 86 ? -20.495 5.285 35.927 1.00 98.06 86 GLU A C 1
ATOM 702 O O . GLU A 1 86 ? -21.711 5.376 36.151 1.00 98.06 86 GLU A O 1
ATOM 707 N N . ARG A 1 87 ? -19.587 5.418 36.902 1.00 97.75 87 ARG A N 1
ATOM 708 C CA . ARG A 1 87 ? -19.943 5.697 38.302 1.00 97.75 87 ARG A CA 1
ATOM 709 C C 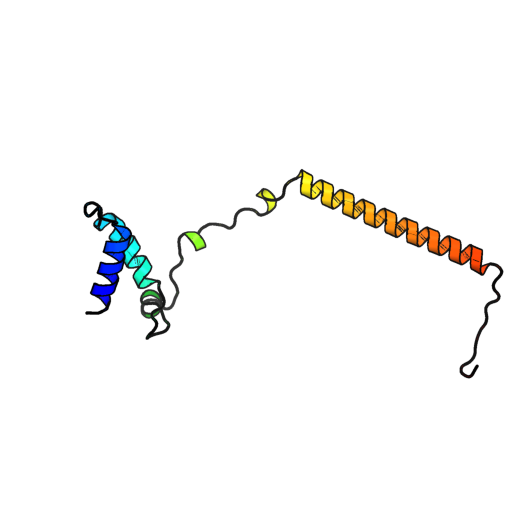. ARG A 1 87 ? -20.621 7.054 38.455 1.00 97.75 87 ARG A C 1
ATOM 711 O O . ARG A 1 87 ? -21.669 7.135 39.098 1.00 97.75 87 ARG A O 1
ATOM 718 N N . VAL A 1 88 ? -20.065 8.100 37.843 1.00 97.88 88 VAL A N 1
ATOM 719 C CA . VAL A 1 88 ? -20.645 9.454 37.870 1.00 97.88 88 VAL A CA 1
ATOM 720 C C . VAL A 1 88 ? -22.041 9.450 37.247 1.00 97.88 88 VAL A C 1
ATOM 722 O O . VAL A 1 88 ? -22.987 9.952 37.858 1.00 97.88 88 VAL A O 1
ATOM 725 N N . ARG A 1 89 ? -22.206 8.816 36.079 1.00 97.44 89 ARG A N 1
ATOM 726 C CA . ARG A 1 89 ? -23.502 8.690 35.398 1.00 97.44 89 ARG A CA 1
ATOM 727 C C . ARG A 1 89 ? -24.532 7.986 36.284 1.00 97.44 89 ARG A C 1
ATOM 729 O O . ARG A 1 89 ? -25.653 8.474 36.422 1.00 97.44 89 ARG A O 1
ATOM 736 N N . SER A 1 90 ? -24.151 6.876 36.911 1.00 97.38 90 SER A N 1
ATOM 737 C CA . SER A 1 90 ? -25.036 6.113 37.799 1.00 97.38 90 SER A CA 1
ATOM 738 C C . SER A 1 90 ? -25.455 6.925 39.026 1.00 97.38 90 SER A C 1
ATOM 740 O O . SER A 1 90 ? -26.632 6.936 39.394 1.00 97.38 90 SER A O 1
ATOM 742 N N . HIS A 1 91 ? -24.516 7.654 39.634 1.00 96.75 91 HIS A N 1
ATOM 743 C CA . HIS A 1 91 ? -24.806 8.509 40.781 1.00 96.75 91 HIS A CA 1
ATOM 744 C C . HIS A 1 91 ? -25.762 9.647 40.409 1.00 96.75 91 HIS A C 1
ATOM 746 O O . HIS A 1 91 ? -26.761 9.859 41.094 1.00 96.75 91 HIS A O 1
ATOM 752 N N . MET A 1 92 ? -25.514 10.325 39.284 1.00 95.69 92 MET A N 1
ATOM 753 C CA . MET A 1 92 ? -26.369 11.409 38.795 1.00 95.69 92 MET A CA 1
ATOM 754 C C . MET A 1 92 ? -27.798 10.923 38.521 1.00 95.69 92 MET A C 1
ATOM 756 O O . MET A 1 92 ? -28.761 11.566 38.933 1.00 95.69 92 MET A O 1
ATOM 760 N N . GLN A 1 93 ? -27.958 9.749 37.902 1.00 96.31 93 GLN A N 1
ATOM 761 C CA . GLN A 1 93 ? -29.278 9.148 37.687 1.00 96.31 93 GLN A CA 1
ATOM 762 C C . GLN A 1 93 ? -30.003 8.839 39.003 1.00 96.31 93 GLN A C 1
ATOM 764 O O . GLN A 1 93 ? -31.203 9.096 39.120 1.00 96.31 93 GLN A O 1
ATOM 769 N N . GLN A 1 94 ? -29.303 8.294 40.002 1.00 95.81 94 GLN A N 1
ATOM 770 C CA . GLN A 1 94 ? -29.901 8.017 41.310 1.00 95.81 94 GLN A CA 1
ATOM 771 C C . GLN A 1 94 ? -30.316 9.300 42.033 1.00 95.81 94 GLN A C 1
ATOM 773 O O . GLN A 1 94 ? -31.422 9.350 42.575 1.00 95.81 94 GLN A O 1
ATOM 778 N N . GLN A 1 95 ? -29.474 10.336 42.014 1.00 92.44 95 GLN A N 1
ATOM 779 C CA . GLN A 1 95 ? -29.804 11.628 42.614 1.00 92.44 95 GLN A CA 1
ATOM 780 C C . GLN A 1 95 ? -30.998 12.276 41.916 1.00 92.44 95 GLN A C 1
ATOM 782 O O . GLN A 1 95 ? -31.960 12.634 42.589 1.00 92.44 95 GLN A O 1
ATOM 787 N N . ASN A 1 96 ? -31.020 12.318 40.581 1.00 92.69 96 ASN A N 1
ATOM 788 C CA . ASN A 1 96 ? -32.159 12.844 39.821 1.00 92.69 96 ASN A CA 1
ATOM 789 C C . ASN A 1 96 ? -33.470 12.130 40.181 1.00 92.69 96 ASN A C 1
ATOM 791 O O . ASN A 1 96 ? -34.489 12.783 40.394 1.00 92.69 96 ASN A O 1
ATOM 795 N N . LYS A 1 97 ? -33.449 10.797 40.335 1.00 92.50 97 LYS A N 1
ATOM 796 C CA . LYS A 1 97 ? -34.620 10.029 40.797 1.00 92.50 97 LYS A CA 1
ATOM 797 C C . LYS A 1 97 ? -35.041 10.404 42.219 1.00 92.50 97 LYS A C 1
ATOM 799 O O . LYS A 1 97 ? -36.237 10.470 42.495 1.00 92.50 97 LYS A O 1
ATOM 804 N N . ARG A 1 98 ? -34.091 10.626 43.134 1.00 89.75 98 ARG A N 1
ATOM 805 C CA . ARG A 1 98 ? -34.384 11.051 44.514 1.00 89.75 98 ARG A CA 1
ATOM 806 C C . ARG A 1 98 ? -35.004 12.444 44.542 1.00 89.75 98 ARG A C 1
ATOM 808 O O . ARG A 1 98 ? -36.060 12.595 45.147 1.00 89.75 98 ARG A O 1
ATOM 815 N N . TYR A 1 99 ? -34.408 13.404 43.836 1.00 87.19 99 TYR A N 1
ATOM 816 C CA . TYR A 1 99 ? -34.936 14.763 43.715 1.00 87.19 99 TYR A CA 1
ATOM 817 C C . TYR A 1 99 ? -36.323 14.787 43.072 1.00 87.19 99 TYR A C 1
ATOM 819 O O . TYR A 1 99 ? -37.212 15.450 43.592 1.00 87.19 99 TYR A O 1
ATOM 827 N N . ALA A 1 100 ? -36.558 14.015 42.005 1.00 85.38 100 ALA A N 1
ATOM 828 C CA . ALA A 1 100 ? -37.885 13.893 41.402 1.00 85.38 100 ALA A CA 1
ATOM 829 C C . ALA A 1 100 ? -38.917 13.364 42.410 1.00 85.38 100 ALA A C 1
ATOM 831 O O . ALA A 1 100 ? -40.003 13.922 42.530 1.00 85.38 100 ALA A O 1
ATOM 832 N N . LYS A 1 101 ? -38.565 12.337 43.197 1.00 84.75 101 LYS A N 1
ATOM 833 C CA . LYS A 1 101 ? -39.447 11.800 44.243 1.00 84.75 101 LYS A CA 1
ATOM 834 C C . LYS A 1 101 ? -39.735 12.809 45.351 1.00 84.75 101 LYS A C 1
ATOM 836 O O . LYS A 1 101 ? -40.864 12.862 45.816 1.00 84.75 101 LYS A O 1
ATOM 841 N N . THR A 1 102 ? -38.751 13.579 45.815 1.00 81.44 102 THR A N 1
ATOM 842 C CA . THR A 1 102 ? -38.973 14.561 46.889 1.00 81.44 102 THR A CA 1
ATOM 843 C C . THR A 1 102 ? -39.716 15.795 46.398 1.00 81.44 102 THR A C 1
ATOM 845 O O . THR A 1 102 ? -40.594 16.274 47.101 1.00 81.44 102 THR A O 1
ATOM 848 N N . ASN A 1 103 ? -39.405 16.290 45.201 1.00 75.12 103 ASN A N 1
ATOM 849 C CA . ASN A 1 103 ? -40.025 17.498 44.658 1.00 75.12 103 ASN A CA 1
ATOM 850 C C . ASN A 1 103 ? -41.459 17.237 44.165 1.00 75.12 103 ASN A C 1
ATOM 852 O O . ASN A 1 103 ? -42.317 18.106 44.274 1.00 75.12 103 ASN A O 1
ATOM 856 N N . ASN A 1 104 ? -41.754 16.018 43.697 1.00 72.88 104 ASN A N 1
ATOM 857 C CA . ASN A 1 104 ? -43.115 15.627 43.324 1.00 72.88 104 ASN A CA 1
ATOM 858 C C . ASN A 1 104 ? -43.979 15.193 44.521 1.00 72.88 104 ASN A C 1
ATOM 860 O O . ASN A 1 104 ? -45.167 14.968 44.337 1.00 72.88 104 ASN A O 1
ATOM 864 N N . LYS A 1 105 ? -43.445 15.104 45.752 1.00 71.19 105 LYS A N 1
ATOM 865 C CA . LYS A 1 105 ? -44.244 14.705 46.932 1.00 71.19 105 LYS A CA 1
ATOM 866 C C . LYS A 1 105 ? -45.388 15.668 47.261 1.00 71.19 105 LYS A C 1
ATOM 868 O O . LYS A 1 105 ? -46.373 15.217 47.832 1.00 71.19 105 LYS A O 1
ATOM 873 N N . SER A 1 106 ? -45.267 16.963 46.950 1.00 65.25 106 SER A N 1
ATOM 874 C CA . SER A 1 106 ? -46.363 17.931 47.142 1.00 65.25 106 SER A CA 1
ATOM 875 C C . SER A 1 106 ? -47.083 18.304 45.845 1.00 65.25 106 SER A C 1
ATOM 877 O O . SER A 1 106 ? -47.953 19.175 45.862 1.00 65.25 106 SER A O 1
ATOM 879 N N . LYS A 1 107 ? -46.741 17.667 44.718 1.00 65.75 107 LYS A N 1
ATOM 880 C CA . LYS A 1 107 ? -47.354 17.952 43.420 1.00 65.75 107 LYS A CA 1
ATOM 881 C C . LYS A 1 107 ? -48.545 17.010 43.226 1.00 65.75 107 LYS A C 1
ATOM 883 O O . LYS A 1 107 ? -48.378 15.798 43.292 1.00 65.75 107 LYS A O 1
ATOM 888 N N . ARG A 1 108 ? -49.749 17.559 43.029 1.00 68.81 108 ARG A N 1
ATOM 889 C CA . ARG A 1 108 ? -50.927 16.767 42.635 1.00 68.81 108 ARG A CA 1
ATOM 890 C C . ARG A 1 108 ? -50.733 16.263 41.206 1.00 68.81 108 ARG A C 1
ATOM 892 O O . ARG A 1 108 ? -50.321 17.047 40.350 1.00 68.81 108 ARG A O 1
ATOM 899 N N . ASP A 1 109 ? -51.050 14.996 40.964 1.00 66.94 109 ASP A N 1
ATOM 900 C CA . ASP A 1 109 ? -51.131 14.457 39.608 1.00 66.94 109 ASP A CA 1
ATOM 901 C C . ASP A 1 109 ? -52.239 15.206 38.857 1.00 66.94 109 ASP A C 1
ATOM 903 O O . ASP A 1 109 ? -53.406 15.160 39.245 1.00 66.94 109 ASP A O 1
ATOM 907 N N . MET A 1 110 ? -51.856 15.964 37.828 1.00 65.44 110 MET A N 1
ATOM 908 C CA . MET A 1 110 ? -52.794 16.584 36.896 1.00 65.44 110 MET A CA 1
ATOM 909 C C . MET A 1 110 ? -52.907 15.668 35.686 1.00 65.44 110 MET A C 1
ATOM 911 O O . MET A 1 110 ? -51.945 15.502 34.936 1.00 65.44 110 MET A O 1
ATOM 915 N N . ILE A 1 111 ? -54.071 15.044 35.551 1.00 75.00 111 ILE A N 1
ATOM 916 C CA . ILE A 1 111 ? -54.471 14.310 34.357 1.00 75.00 111 ILE A CA 1
ATOM 917 C C . ILE A 1 111 ? -55.137 15.349 33.460 1.00 75.00 111 ILE A C 1
ATOM 919 O O . ILE A 1 111 ? -56.131 15.946 33.866 1.00 75.00 111 ILE A O 1
ATOM 923 N N . PHE A 1 112 ? -54.542 15.608 32.301 1.00 71.81 112 PHE A N 1
ATOM 924 C CA . PHE A 1 112 ? -55.133 16.457 31.271 1.00 71.81 112 PHE A CA 1
ATOM 925 C C . PHE A 1 112 ? -55.757 15.552 30.214 1.00 71.81 112 PHE A C 1
ATOM 927 O O . PHE A 1 112 ? -55.135 14.565 29.813 1.00 71.81 112 PHE A O 1
ATOM 934 N N . GLU A 1 113 ? -56.964 15.889 29.780 1.00 67.56 113 GLU A N 1
ATOM 935 C CA . GLU A 1 113 ? -57.627 15.237 28.651 1.00 67.56 113 GLU A CA 1
ATOM 936 C C . GLU A 1 113 ? -57.304 16.000 27.357 1.00 67.56 113 GLU A C 1
ATOM 938 O O . GLU A 1 113 ? -57.011 17.197 27.391 1.00 67.56 113 GLU A O 1
ATOM 943 N N . GLU A 1 114 ? -57.320 15.313 26.209 1.00 63.88 114 GLU A N 1
ATOM 944 C CA . GLU A 1 114 ? -57.040 15.949 24.914 1.00 63.88 114 GLU A CA 1
ATOM 945 C C . GLU A 1 114 ? -58.066 17.059 24.627 1.00 63.88 114 GLU A C 1
ATOM 947 O O . GLU A 1 114 ? -59.229 16.784 24.326 1.00 63.88 114 GLU A O 1
ATOM 952 N N . GLY A 1 115 ? -57.624 18.319 24.711 1.00 69.44 115 GLY A N 1
ATOM 953 C CA . GLY A 1 115 ? -58.444 19.500 24.420 1.00 69.44 115 GLY A CA 1
ATOM 954 C C . GLY A 1 115 ? -58.307 20.680 25.391 1.00 69.44 115 GLY A C 1
ATOM 955 O O . GLY A 1 115 ? -58.856 21.734 25.075 1.00 69.44 115 GLY A O 1
ATOM 956 N N . ASP A 1 116 ? -57.595 20.525 26.515 1.00 45.62 116 ASP A N 1
ATOM 957 C CA . ASP A 1 116 ? -57.143 21.635 27.385 1.00 45.62 116 ASP A CA 1
ATOM 958 C C . ASP A 1 116 ? -55.937 22.414 26.814 1.00 45.62 116 ASP A C 1
ATOM 960 O O . ASP A 1 116 ? -55.106 21.812 26.089 1.00 45.62 116 ASP A O 1
#

Foldseek 3Di:
DVVVVQLVVVLCVVCVPPPPCSVVCVVVSVLVQQQDQDPVVSRGVVCVVPVDHDDDPVNVDPDPDPVVVDDPVVVVVVVVVVVVVVVVVVVVVVVVVVCCVVVCPPPDDDDDDPPD